Protein AF-A0A7X6K7X4-F1 (afdb_monomer)

Organism: NCBI:txid2724944

Solvent-accessible surface area (backbone atoms only — not comparable to full-atom values): 4302 Å² total; per-residue (Å²): 117,46,74,45,81,43,73,43,87,32,56,67,70,55,44,52,54,48,49,53,40,45,75,74,67,48,84,56,70,67,63,47,50,55,52,45,52,50,34,46,75,73,73,40,50,60,74,78,52,68,42,84,70,49,77,42,92,50,90,70,26,22,40,29,32,37,32,37,22,53,70,83,88,114

Structure (mmCIF, N/CA/C/O backbone):
data_AF-A0A7X6K7X4-F1
#
_entry.id   AF-A0A7X6K7X4-F1
#
loop_
_atom_site.group_PDB
_atom_site.id
_atom_site.type_symbol
_atom_site.label_atom_id
_atom_site.label_alt_id
_atom_site.label_comp_id
_atom_site.label_asym_id
_atom_site.label_entity_id
_atom_site.label_seq_id
_atom_site.pdbx_PDB_ins_code
_atom_site.Cartn_x
_atom_site.Cartn_y
_atom_site.Cartn_z
_atom_site.occupancy
_atom_site.B_iso_or_equiv
_atom_site.auth_seq_id
_atom_site.auth_comp_id
_atom_site.auth_asym_id
_atom_site.auth_atom_id
_atom_site.pdbx_PDB_model_num
ATOM 1 N N . MET A 1 1 ? -17.244 0.392 7.400 1.00 86.31 1 MET A N 1
ATOM 2 C CA . MET A 1 1 ? -15.917 0.356 6.751 1.00 86.31 1 MET A CA 1
ATOM 3 C C . MET A 1 1 ? -15.895 1.348 5.608 1.00 86.31 1 MET A C 1
ATOM 5 O O . MET A 1 1 ? -16.893 1.446 4.901 1.00 86.31 1 MET A O 1
ATOM 9 N N . ALA A 1 2 ? -14.796 2.076 5.442 1.00 91.81 2 ALA A N 1
ATOM 10 C CA . ALA A 1 2 ? -14.546 2.951 4.298 1.00 91.81 2 ALA A CA 1
ATOM 11 C C . ALA A 1 2 ? -13.203 2.600 3.647 1.00 91.81 2 ALA A C 1
ATOM 13 O O . ALA A 1 2 ? -12.373 1.935 4.260 1.00 91.81 2 ALA A O 1
ATOM 14 N N . LEU A 1 3 ? -12.991 3.041 2.407 1.00 94.88 3 LEU A N 1
ATOM 15 C CA . LEU A 1 3 ? -11.7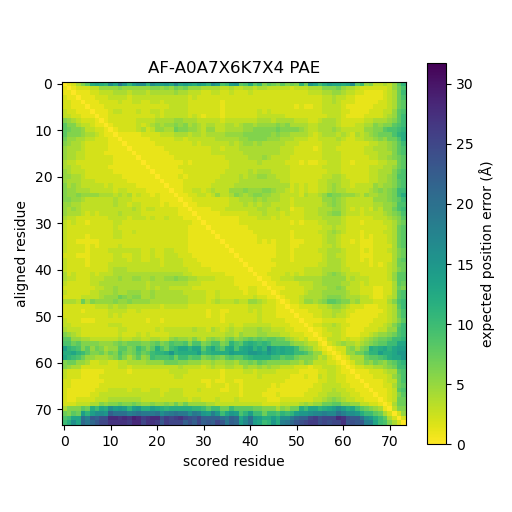06 2.909 1.723 1.00 94.88 3 LEU A CA 1
ATOM 16 C C . LEU A 1 3 ? -10.939 4.227 1.831 1.00 94.88 3 LEU A C 1
ATOM 18 O O . LEU A 1 3 ? -11.403 5.261 1.351 1.00 94.88 3 LEU A O 1
ATOM 22 N N . LEU A 1 4 ? -9.765 4.179 2.452 1.00 94.62 4 LEU A N 1
ATOM 23 C CA . LEU A 1 4 ? -8.815 5.281 2.505 1.00 94.62 4 LEU A CA 1
ATOM 24 C C . LEU A 1 4 ? -7.805 5.121 1.367 1.00 94.62 4 LEU A C 1
ATOM 26 O O . LEU A 1 4 ? -7.175 4.072 1.240 1.00 94.62 4 LEU A O 1
ATOM 30 N N . ARG A 1 5 ? -7.622 6.170 0.561 1.00 95.88 5 ARG A N 1
ATOM 31 C CA . ARG A 1 5 ? -6.587 6.186 -0.475 1.00 95.88 5 ARG A CA 1
ATOM 32 C C . ARG A 1 5 ? -5.240 6.609 0.101 1.00 95.88 5 ARG A C 1
ATOM 34 O O . ARG A 1 5 ? -5.119 7.677 0.708 1.00 95.88 5 ARG A O 1
ATOM 41 N N . VAL A 1 6 ? -4.229 5.790 -0.154 1.00 94.75 6 VAL A N 1
ATOM 42 C CA . VAL A 1 6 ? -2.827 6.049 0.167 1.00 94.75 6 VAL A CA 1
ATOM 43 C C . VAL A 1 6 ? -2.019 6.050 -1.124 1.00 94.75 6 VAL A C 1
ATOM 45 O O . VAL A 1 6 ? -2.227 5.218 -2.008 1.00 94.75 6 VAL A O 1
ATOM 48 N N . GLU A 1 7 ? -1.106 7.006 -1.232 1.00 94.44 7 GLU A N 1
ATOM 49 C CA . GLU A 1 7 ? -0.155 7.100 -2.332 1.00 94.44 7 GLU A CA 1
ATOM 50 C C . GLU A 1 7 ? 1.249 6.972 -1.750 1.00 94.44 7 GLU A C 1
ATOM 52 O O . GLU A 1 7 ? 1.579 7.678 -0.800 1.00 94.44 7 GLU A O 1
ATOM 57 N N . LEU A 1 8 ? 2.041 6.041 -2.281 1.00 93.06 8 LEU A N 1
ATOM 58 C CA . LEU A 1 8 ? 3.441 5.861 -1.904 1.00 93.06 8 LEU A CA 1
ATOM 59 C C . LEU A 1 8 ? 4.334 6.386 -3.023 1.00 93.06 8 LEU A C 1
ATOM 61 O O . LEU A 1 8 ? 4.127 6.035 -4.186 1.00 93.06 8 LEU A O 1
ATOM 65 N N . ASP A 1 9 ? 5.342 7.180 -2.680 1.00 91.31 9 ASP A N 1
ATOM 66 C CA . ASP A 1 9 ? 6.299 7.684 -3.662 1.00 91.31 9 ASP A CA 1
ATOM 67 C C . ASP A 1 9 ? 7.120 6.546 -4.276 1.00 91.31 9 ASP A C 1
ATOM 69 O O . ASP A 1 9 ? 7.590 5.628 -3.590 1.00 91.31 9 ASP A O 1
ATOM 73 N N . ALA A 1 10 ? 7.308 6.602 -5.594 1.00 88.44 10 ALA A N 1
ATOM 74 C CA . ALA A 1 10 ? 8.140 5.652 -6.310 1.00 88.44 10 ALA A CA 1
ATOM 75 C C . ALA A 1 10 ? 8.831 6.306 -7.510 1.00 88.44 10 ALA A C 1
ATOM 77 O O . ALA A 1 10 ? 8.252 7.084 -8.262 1.00 88.44 10 ALA A O 1
ATOM 78 N N . ASP A 1 11 ? 10.077 5.918 -7.770 1.00 89.25 11 ASP A N 1
ATOM 79 C CA . ASP A 1 11 ? 10.714 6.275 -9.034 1.00 89.25 11 ASP A CA 1
ATOM 80 C C . ASP A 1 11 ? 9.987 5.623 -10.211 1.00 89.25 11 ASP A C 1
ATOM 82 O O . ASP A 1 11 ? 9.423 4.531 -10.094 1.00 89.25 11 ASP A O 1
ATOM 86 N N . ARG A 1 12 ? 10.054 6.250 -11.389 1.00 88.62 12 ARG A N 1
ATOM 87 C CA . ARG A 1 12 ? 9.347 5.789 -12.595 1.00 88.62 12 ARG A CA 1
ATOM 88 C C . ARG A 1 12 ? 9.632 4.329 -12.950 1.00 88.62 12 ARG A C 1
ATOM 90 O O . ARG A 1 12 ? 8.704 3.585 -13.269 1.00 88.62 12 ARG A O 1
ATOM 97 N N . ASP A 1 13 ? 10.892 3.909 -12.875 1.00 91.69 13 ASP A N 1
ATOM 98 C CA . ASP A 1 13 ? 11.276 2.522 -13.153 1.00 91.69 13 ASP A CA 1
ATOM 99 C C . ASP A 1 13 ? 10.750 1.549 -12.097 1.00 91.69 13 ASP A C 1
ATOM 101 O O . ASP A 1 13 ? 10.294 0.456 -12.443 1.00 91.69 13 ASP A O 1
ATOM 105 N N . ARG A 1 14 ? 10.771 1.951 -10.820 1.00 91.38 14 ARG A N 1
ATOM 106 C CA . ARG A 1 14 ? 10.234 1.145 -9.719 1.00 91.38 14 ARG A CA 1
ATOM 107 C C . ARG A 1 14 ? 8.724 0.999 -9.848 1.00 91.38 14 ARG A C 1
ATOM 109 O O . ARG A 1 14 ? 8.234 -0.120 -9.752 1.00 91.38 14 ARG A O 1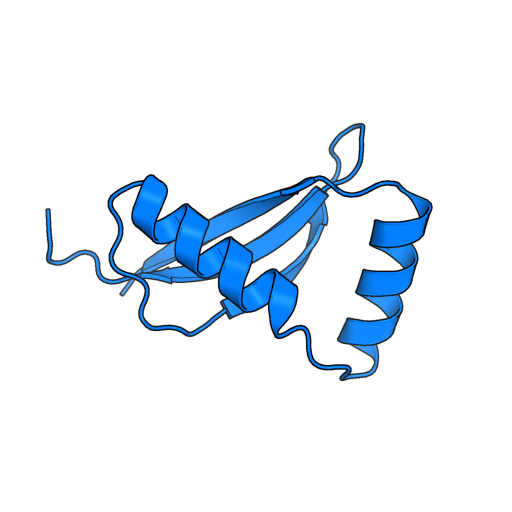
ATOM 116 N N . ALA A 1 15 ? 8.012 2.094 -10.111 1.00 92.88 15 ALA A N 1
ATOM 117 C CA . ALA A 1 15 ? 6.563 2.099 -10.255 1.00 92.88 15 ALA A CA 1
ATOM 118 C C . ALA A 1 15 ? 6.112 1.143 -11.367 1.00 92.88 15 ALA A C 1
ATOM 120 O O . ALA A 1 15 ? 5.253 0.300 -11.137 1.00 92.88 15 ALA A O 1
ATOM 121 N N . ARG A 1 16 ? 6.763 1.204 -12.539 1.00 93.94 16 ARG A N 1
ATOM 122 C CA . ARG A 1 16 ? 6.458 0.312 -13.666 1.00 93.94 16 ARG A CA 1
ATOM 123 C C . ARG A 1 16 ? 6.745 -1.158 -13.355 1.00 93.94 16 ARG A C 1
ATOM 125 O 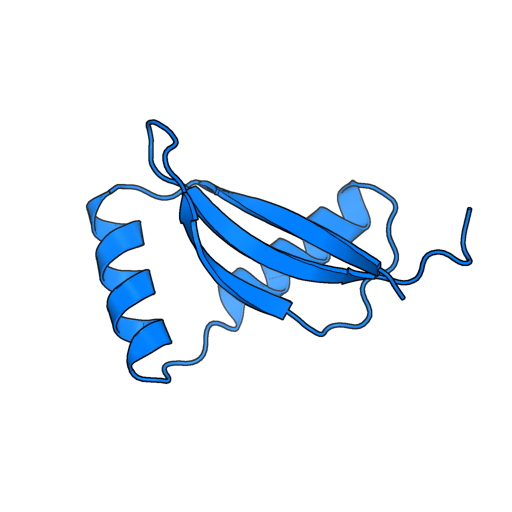O . ARG A 1 16 ? 5.931 -2.010 -13.681 1.00 93.94 16 ARG A O 1
ATOM 132 N N . ARG A 1 17 ? 7.899 -1.469 -12.749 1.00 94.50 17 ARG A N 1
ATOM 133 C CA . ARG A 1 17 ? 8.237 -2.857 -12.378 1.00 94.50 17 ARG A CA 1
ATOM 134 C C . ARG A 1 17 ? 7.274 -3.410 -11.334 1.00 94.50 17 ARG A C 1
ATOM 136 O O . ARG A 1 17 ? 6.906 -4.573 -11.406 1.00 94.50 17 ARG A O 1
ATOM 143 N N . PHE A 1 18 ? 6.891 -2.587 -10.365 1.00 95.31 18 PHE A N 1
ATOM 144 C CA . PHE A 1 18 ? 5.948 -2.982 -9.330 1.00 95.31 18 PHE A CA 1
ATOM 145 C C . PHE A 1 18 ? 4.559 -3.263 -9.914 1.00 95.31 18 PHE A C 1
ATOM 147 O O . PHE A 1 18 ? 3.984 -4.306 -9.624 1.00 95.31 18 PHE A O 1
ATOM 154 N N . ASP A 1 19 ? 4.054 -2.368 -10.764 1.00 95.25 19 ASP A N 1
ATOM 155 C CA . ASP A 1 19 ? 2.766 -2.529 -11.447 1.00 95.25 19 ASP A CA 1
ATOM 156 C C . ASP A 1 19 ? 2.713 -3.825 -12.268 1.00 95.25 19 ASP A C 1
ATOM 158 O O . ASP A 1 19 ? 1.771 -4.605 -12.129 1.00 95.25 19 ASP A O 1
ATOM 162 N N . ASP A 1 20 ? 3.771 -4.109 -13.036 1.00 96.00 20 ASP A N 1
ATOM 163 C CA . ASP A 1 20 ? 3.908 -5.357 -13.790 1.00 96.00 20 ASP A CA 1
ATOM 164 C C . ASP A 1 20 ? 3.864 -6.587 -12.868 1.00 96.00 20 ASP A C 1
ATOM 166 O O . ASP A 1 20 ? 3.051 -7.488 -13.075 1.00 96.00 20 ASP A O 1
ATOM 170 N N . LEU A 1 21 ? 4.660 -6.601 -11.795 1.00 95.25 21 LEU A N 1
ATOM 171 C CA . LEU A 1 21 ? 4.691 -7.710 -10.837 1.00 95.25 21 LEU A CA 1
ATOM 172 C C . LEU A 1 21 ? 3.317 -7.963 -10.201 1.00 95.25 21 LEU A C 1
ATOM 174 O O . LEU A 1 21 ? 2.846 -9.101 -10.184 1.00 95.25 21 LEU A O 1
ATOM 178 N N . VAL A 1 22 ? 2.659 -6.919 -9.693 1.00 94.50 22 VAL A N 1
ATOM 179 C CA . VAL A 1 22 ? 1.365 -7.063 -9.009 1.00 94.50 22 VAL A CA 1
ATOM 180 C C . VAL A 1 22 ? 0.261 -7.473 -9.982 1.00 94.50 22 VAL A C 1
ATOM 182 O O . VAL A 1 22 ? -0.581 -8.301 -9.632 1.00 94.50 22 VAL A O 1
ATOM 185 N N . THR A 1 23 ? 0.292 -6.975 -11.221 1.00 93.12 23 THR A N 1
ATOM 186 C CA . THR A 1 23 ? -0.661 -7.372 -12.271 1.00 93.12 23 THR A CA 1
ATOM 187 C C . THR A 1 23 ? -0.518 -8.851 -12.636 1.00 93.12 23 THR A C 1
ATOM 189 O O . THR A 1 23 ? -1.512 -9.515 -12.926 1.00 93.12 23 THR A O 1
ATOM 192 N N . HIS A 1 24 ? 0.693 -9.403 -12.528 1.00 95.69 24 HIS A N 1
ATOM 193 C CA . HIS A 1 24 ? 0.966 -10.833 -12.688 1.00 95.69 24 HIS A CA 1
ATOM 194 C C . HIS A 1 24 ? 0.742 -11.660 -11.405 1.00 95.69 24 HIS A C 1
ATOM 196 O O . HIS A 1 24 ? 1.090 -12.839 -11.360 1.00 95.69 24 HIS A O 1
ATOM 202 N N . GLY A 1 25 ? 0.142 -11.076 -10.362 1.00 94.00 25 GLY A N 1
ATOM 203 C CA . GLY A 1 25 ? -0.220 -11.780 -9.130 1.00 94.00 25 GLY A CA 1
ATOM 204 C C . GLY A 1 25 ? 0.890 -11.850 -8.081 1.00 94.00 25 GLY A C 1
ATOM 205 O O . GLY A 1 25 ? 0.757 -12.597 -7.110 1.00 94.00 25 GLY A O 1
ATOM 206 N N . ALA A 1 26 ? 1.979 -11.090 -8.238 1.00 95.75 26 ALA A N 1
ATOM 207 C CA . ALA A 1 26 ? 3.008 -11.022 -7.211 1.00 95.75 26 ALA A CA 1
ATOM 208 C C . ALA A 1 26 ? 2.465 -10.348 -5.933 1.00 95.75 26 ALA A C 1
ATOM 210 O O . ALA A 1 26 ? 1.783 -9.320 -6.005 1.00 95.75 26 ALA A O 1
ATOM 211 N N . PRO A 1 27 ? 2.782 -10.888 -4.745 1.00 93.69 27 PRO A N 1
ATOM 212 C CA . PRO A 1 27 ? 2.407 -10.265 -3.485 1.00 93.69 27 PRO A CA 1
ATOM 213 C C . PRO A 1 27 ? 3.270 -9.026 -3.198 1.00 93.69 27 PRO A C 1
ATOM 215 O O . PRO A 1 27 ? 4.431 -8.952 -3.594 1.00 93.69 27 PRO A O 1
ATOM 218 N N . PHE A 1 28 ? 2.725 -8.086 -2.425 1.00 94.62 28 PHE A N 1
ATOM 219 C CA . PHE A 1 28 ? 3.389 -6.834 -2.032 1.00 94.62 28 PHE A CA 1
ATOM 220 C C . PHE A 1 28 ? 3.349 -6.611 -0.504 1.00 94.62 28 PHE A C 1
ATOM 222 O O . PHE A 1 28 ? 2.744 -5.657 -0.017 1.00 94.62 28 PHE A O 1
ATOM 229 N N . PRO A 1 29 ? 3.948 -7.503 0.310 1.00 93.75 29 PRO A N 1
ATOM 230 C CA . PRO A 1 29 ? 3.833 -7.431 1.770 1.00 93.75 29 PRO A CA 1
ATOM 231 C C . PRO A 1 29 ? 4.426 -6.141 2.357 1.00 93.75 29 PRO A C 1
ATOM 233 O O . PRO A 1 29 ? 3.836 -5.569 3.26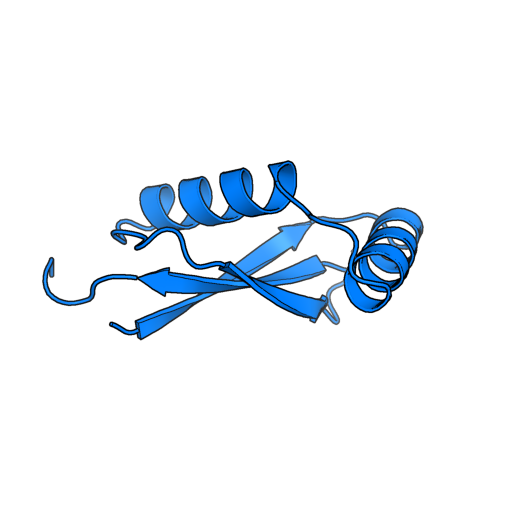6 1.00 93.75 29 PRO A O 1
ATOM 236 N N . LYS A 1 30 ? 5.532 -5.640 1.792 1.00 94.62 30 LYS A N 1
ATOM 237 C CA . LYS A 1 30 ? 6.189 -4.410 2.261 1.00 94.62 30 LYS A CA 1
ATOM 238 C C . LYS A 1 30 ? 5.321 -3.177 2.026 1.00 94.62 30 LYS A C 1
ATOM 240 O O . LYS A 1 30 ? 5.090 -2.394 2.937 1.00 94.62 30 LYS A O 1
ATOM 245 N N . GLU A 1 31 ? 4.800 -3.010 0.813 1.00 95.06 31 GLU A N 1
ATOM 246 C CA . GLU A 1 31 ? 3.911 -1.894 0.487 1.00 95.06 31 GLU A CA 1
ATOM 247 C C . GLU A 1 31 ? 2.597 -1.978 1.274 1.00 95.06 31 GLU A C 1
ATOM 249 O O . GLU A 1 31 ? 2.064 -0.951 1.684 1.00 95.06 31 GLU A O 1
ATOM 254 N N . ARG A 1 32 ? 2.100 -3.190 1.559 1.00 95.19 32 ARG A N 1
ATOM 255 C CA . ARG A 1 32 ? 0.939 -3.387 2.436 1.00 95.19 32 ARG A CA 1
ATOM 256 C C . ARG A 1 32 ? 1.188 -2.854 3.849 1.00 95.19 32 ARG A C 1
ATOM 258 O O . ARG A 1 32 ? 0.305 -2.191 4.385 1.00 95.19 32 ARG A O 1
ATOM 265 N N . GLU A 1 33 ? 2.344 -3.145 4.441 1.00 96.12 33 GLU A N 1
ATOM 266 C CA . GLU A 1 33 ? 2.720 -2.633 5.766 1.00 96.12 33 GLU A CA 1
ATOM 267 C C . GLU A 1 33 ? 2.799 -1.104 5.762 1.00 96.12 33 GLU A C 1
ATOM 269 O O . GLU A 1 33 ? 2.132 -0.467 6.572 1.00 96.12 33 GLU A O 1
ATOM 274 N N . LEU A 1 34 ? 3.485 -0.515 4.778 1.00 95.88 34 LEU A N 1
ATOM 275 C CA . LEU A 1 34 ? 3.598 0.942 4.639 1.00 95.88 34 LEU A CA 1
ATOM 276 C C . LEU A 1 34 ? 2.231 1.633 4.517 1.00 95.88 34 LEU A C 1
ATOM 278 O O . LEU A 1 34 ? 1.989 2.665 5.136 1.00 95.88 34 LEU A O 1
ATOM 282 N N . VAL A 1 35 ? 1.307 1.059 3.743 1.00 96.25 35 VAL A N 1
ATOM 283 C CA . VAL A 1 35 ? -0.054 1.600 3.595 1.00 96.25 35 VAL A CA 1
ATOM 284 C C . VAL A 1 35 ? -0.841 1.532 4.911 1.00 96.25 35 VAL A C 1
ATOM 286 O O . VAL A 1 35 ? -1.624 2.434 5.212 1.00 96.25 35 VAL A O 1
ATOM 289 N N . ILE A 1 36 ? -0.651 0.470 5.696 1.00 95.94 36 ILE A N 1
ATOM 290 C CA . ILE A 1 36 ? -1.282 0.306 7.012 1.00 95.94 36 ILE A CA 1
ATOM 291 C C . ILE A 1 36 ? -0.713 1.319 8.009 1.00 95.94 36 ILE A C 1
ATOM 293 O O . ILE A 1 36 ? -1.483 1.958 8.725 1.00 95.94 36 ILE A O 1
ATOM 297 N N . GLU A 1 37 ? 0.607 1.491 8.045 1.00 95.81 37 GLU A N 1
ATOM 298 C CA . GLU A 1 37 ? 1.275 2.485 8.891 1.00 95.81 37 GLU A CA 1
ATOM 299 C C . GLU A 1 37 ? 0.810 3.907 8.563 1.00 95.81 37 GLU A C 1
ATOM 301 O O . GLU A 1 37 ? 0.483 4.673 9.467 1.00 95.81 37 GLU A O 1
ATOM 306 N N . GLU A 1 38 ? 0.679 4.239 7.279 1.00 95.25 38 GLU A N 1
ATOM 307 C CA . GLU A 1 38 ? 0.166 5.537 6.840 1.00 95.25 38 GLU A CA 1
ATOM 308 C C . GLU A 1 38 ? -1.295 5.757 7.275 1.00 95.25 38 GLU A C 1
ATOM 310 O O . GLU A 1 38 ? -1.669 6.853 7.696 1.00 95.25 38 GLU A O 1
ATOM 315 N N . ALA A 1 39 ? -2.141 4.721 7.221 1.00 94.62 39 ALA A N 1
ATOM 316 C CA . ALA A 1 39 ? -3.513 4.810 7.722 1.00 94.62 39 ALA A CA 1
ATOM 317 C C . ALA A 1 39 ? -3.548 5.117 9.228 1.00 94.62 39 ALA A C 1
ATOM 319 O O . ALA A 1 39 ? -4.307 5.994 9.652 1.00 94.62 39 ALA A O 1
ATOM 320 N N . TRP A 1 40 ? -2.688 4.458 10.012 1.00 94.94 40 TRP A N 1
ATOM 321 C CA . TRP A 1 40 ? -2.515 4.746 11.436 1.00 94.94 40 TRP A CA 1
ATOM 322 C C . TRP A 1 40 ? -2.008 6.167 11.683 1.00 94.94 40 TRP A C 1
ATOM 324 O O . TRP A 1 40 ? -2.562 6.872 12.526 1.00 94.94 40 TRP A O 1
ATOM 334 N N . ALA A 1 41 ? -1.009 6.621 10.922 1.00 94.69 41 ALA A N 1
ATOM 335 C CA . ALA A 1 41 ? -0.455 7.970 11.028 1.00 94.69 41 ALA A CA 1
ATOM 336 C C . ALA A 1 41 ? -1.506 9.058 10.740 1.00 94.69 41 ALA A C 1
ATOM 338 O O . ALA A 1 41 ? -1.492 10.124 11.354 1.00 94.69 41 ALA A O 1
ATOM 339 N N . ARG A 1 42 ? -2.469 8.767 9.857 1.00 93.12 42 ARG A N 1
ATOM 340 C CA . ARG A 1 42 ? -3.622 9.632 9.556 1.00 93.12 42 ARG A CA 1
ATOM 341 C C . ARG A 1 42 ? -4.766 9.535 10.575 1.00 93.12 42 ARG A C 1
ATOM 343 O O . ARG A 1 42 ? -5.780 10.210 10.397 1.00 93.12 42 ARG A O 1
ATOM 350 N N . GLY A 1 43 ? -4.626 8.717 11.620 1.00 93.81 43 GLY A N 1
ATOM 351 C CA . GLY A 1 43 ? -5.623 8.538 12.679 1.00 93.81 43 GLY A CA 1
ATOM 352 C C . GLY A 1 43 ? -6.779 7.599 12.323 1.00 93.81 43 GLY A C 1
ATOM 353 O O . GLY A 1 43 ? -7.804 7.624 12.999 1.00 93.81 43 GLY A O 1
ATOM 354 N N . TYR A 1 44 ? -6.645 6.785 11.272 1.00 93.19 44 TYR A N 1
ATOM 355 C CA . TYR A 1 44 ? -7.630 5.762 10.916 1.00 93.19 44 TYR A CA 1
ATOM 356 C C . TYR A 1 44 ? -7.236 4.397 11.489 1.00 93.19 44 TYR A C 1
ATOM 358 O O . TYR A 1 44 ? -6.058 4.105 11.674 1.00 93.19 44 TYR A O 1
ATOM 366 N N . THR A 1 45 ? -8.224 3.529 11.720 1.00 94.75 45 THR A N 1
ATOM 367 C CA . THR A 1 45 ? -8.001 2.134 12.129 1.00 94.75 45 THR A CA 1
ATOM 368 C C . THR A 1 45 ? -8.102 1.208 10.910 1.00 94.75 45 THR A C 1
ATOM 370 O O . THR A 1 45 ? -9.213 0.909 10.468 1.00 94.75 45 THR A O 1
ATOM 373 N N . PRO A 1 46 ? -6.983 0.756 10.315 1.00 94.31 46 PRO A N 1
ATOM 374 C CA . PRO A 1 46 ? -6.997 -0.171 9.188 1.00 94.31 46 PRO A CA 1
ATOM 375 C C . PRO A 1 46 ? -7.449 -1.577 9.602 1.00 94.31 46 PRO A C 1
ATOM 377 O O . PRO A 1 46 ? -7.019 -2.127 10.609 1.00 94.31 46 PRO A O 1
ATOM 380 N N . THR A 1 47 ? -8.261 -2.206 8.756 1.00 93.50 47 THR A N 1
ATOM 381 C CA . THR A 1 47 ? -8.710 -3.609 8.895 1.00 93.50 47 THR A CA 1
ATOM 382 C C . THR A 1 47 ? -7.671 -4.623 8.405 1.00 93.50 47 THR A C 1
ATOM 384 O O . THR A 1 47 ? -7.854 -5.834 8.517 1.00 93.50 47 THR A O 1
ATOM 387 N N . GLY A 1 48 ? -6.593 -4.130 7.790 1.00 89.50 48 GLY A N 1
ATOM 388 C CA . GLY A 1 48 ? -5.543 -4.931 7.175 1.00 89.50 48 GLY A CA 1
ATOM 389 C C . GLY A 1 48 ? -5.801 -5.320 5.717 1.00 89.50 48 GLY A C 1
ATOM 390 O O . GLY A 1 48 ? -4.890 -5.871 5.095 1.00 89.50 48 GLY A O 1
ATOM 391 N N . LYS A 1 49 ? -6.977 -5.040 5.133 1.00 94.50 49 LYS A N 1
ATOM 392 C CA . LYS A 1 49 ? -7.202 -5.239 3.689 1.00 94.50 49 LYS A CA 1
ATOM 393 C C . LYS A 1 49 ? -6.647 -4.059 2.897 1.00 94.50 49 LYS A C 1
ATOM 395 O O . LYS A 1 49 ? -7.065 -2.923 3.111 1.00 94.50 49 LYS A O 1
ATOM 400 N N . VAL A 1 50 ? -5.737 -4.350 1.971 1.00 96.19 50 VAL A N 1
ATOM 401 C CA . VAL A 1 50 ? -5.096 -3.368 1.089 1.00 96.19 50 VAL A CA 1
ATOM 402 C C . VAL A 1 50 ? -5.239 -3.828 -0.356 1.00 96.19 50 VAL A C 1
ATOM 404 O O . VAL A 1 50 ? -4.994 -4.993 -0.668 1.00 96.19 50 VAL A O 1
ATOM 407 N N . PHE A 1 51 ? -5.611 -2.905 -1.234 1.00 95.50 51 PHE A N 1
ATOM 408 C CA . PHE A 1 51 ? -5.828 -3.136 -2.654 1.00 95.50 51 PHE A CA 1
ATOM 409 C C . PHE A 1 51 ? -4.916 -2.226 -3.462 1.00 95.50 51 PHE A C 1
ATOM 411 O O . PHE A 1 51 ? -4.968 -1.005 -3.317 1.00 95.50 51 PHE A O 1
ATOM 418 N N . TYR A 1 52 ? -4.110 -2.807 -4.344 1.00 96.00 52 TYR A N 1
ATOM 419 C CA . TYR A 1 52 ? -3.359 -2.024 -5.316 1.00 96.00 52 TYR A CA 1
ATOM 420 C C . TYR A 1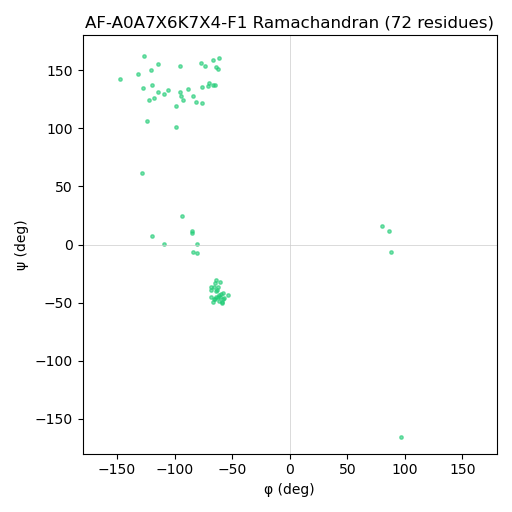 52 ? -4.300 -1.451 -6.385 1.00 96.00 52 TYR A C 1
ATOM 422 O O . TYR A 1 52 ? -5.203 -2.139 -6.864 1.00 96.00 52 TYR A O 1
ATOM 430 N N . ARG A 1 53 ? -4.117 -0.175 -6.735 1.00 95.62 53 ARG A N 1
ATOM 431 C CA . ARG A 1 53 ? -4.961 0.578 -7.682 1.00 95.62 53 ARG A CA 1
ATOM 432 C C . ARG A 1 53 ? -4.192 1.086 -8.904 1.00 95.62 53 ARG A C 1
ATOM 434 O O . ARG A 1 53 ? -4.766 1.839 -9.690 1.00 95.62 53 ARG A O 1
ATOM 441 N N . GLY A 1 54 ? -2.935 0.681 -9.067 1.00 94.94 54 GLY A N 1
ATOM 442 C CA . GLY A 1 54 ? -2.084 1.079 -10.187 1.00 94.94 54 GLY A CA 1
ATOM 443 C C . GLY A 1 54 ? -1.158 2.252 -9.867 1.00 94.94 54 GLY A C 1
ATOM 444 O O . GLY A 1 54 ? -0.954 2.638 -8.711 1.00 94.94 54 GLY A O 1
ATOM 445 N N . ILE A 1 55 ? -0.593 2.832 -10.921 1.00 94.69 55 ILE A N 1
ATOM 446 C CA . ILE A 1 55 ? 0.328 3.968 -10.844 1.00 94.69 55 ILE A CA 1
ATOM 447 C C . ILE A 1 55 ? -0.455 5.293 -10.872 1.00 94.69 55 ILE A C 1
ATOM 449 O O . ILE A 1 55 ? -1.369 5.503 -11.673 1.00 94.69 55 ILE A O 1
ATOM 453 N N . GLY A 1 56 ? -0.102 6.210 -9.978 1.00 89.44 56 GLY A N 1
ATOM 454 C CA . GLY A 1 56 ? -0.584 7.580 -9.947 1.00 89.44 56 GLY A CA 1
ATOM 455 C C . GLY A 1 56 ? 0.076 8.478 -10.988 1.00 89.44 56 GLY A C 1
ATOM 456 O O . GLY A 1 56 ? 1.184 8.231 -11.446 1.00 89.44 56 GLY A O 1
ATOM 457 N N . GLN A 1 57 ? -0.616 9.557 -11.357 1.00 82.38 57 GLN A N 1
ATOM 458 C CA . GLN A 1 57 ? -0.148 10.505 -12.376 1.00 82.38 57 GLN A CA 1
ATOM 459 C C . GLN A 1 57 ? 0.790 11.594 -11.818 1.00 82.38 57 GLN A C 1
ATOM 461 O O . GLN A 1 57 ? 1.059 12.572 -12.510 1.00 82.38 57 GLN A O 1
ATOM 466 N N . GLY A 1 58 ? 1.266 11.456 -10.575 1.00 75.56 58 GLY A N 1
ATOM 467 C CA . GLY A 1 58 ? 2.217 12.394 -9.975 1.00 75.56 58 GLY A CA 1
ATOM 468 C C . GLY A 1 58 ? 3.551 12.461 -10.730 1.00 75.56 58 GLY A C 1
ATOM 469 O O . GLY A 1 58 ? 3.907 11.553 -11.486 1.00 75.56 58 GLY A O 1
ATOM 470 N N . GLN A 1 59 ? 4.304 13.542 -10.514 1.00 78.50 59 GLN A N 1
ATOM 471 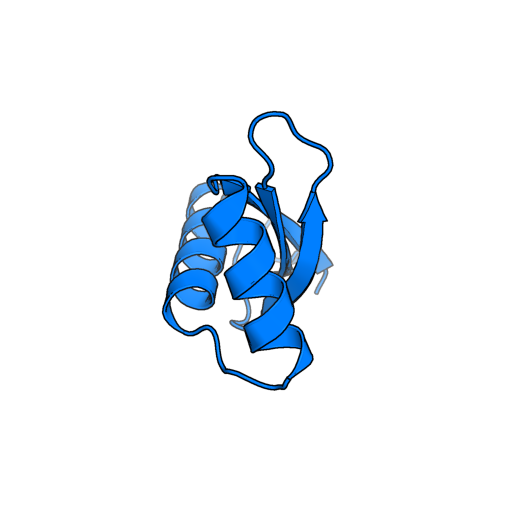C CA . GLN A 1 59 ? 5.72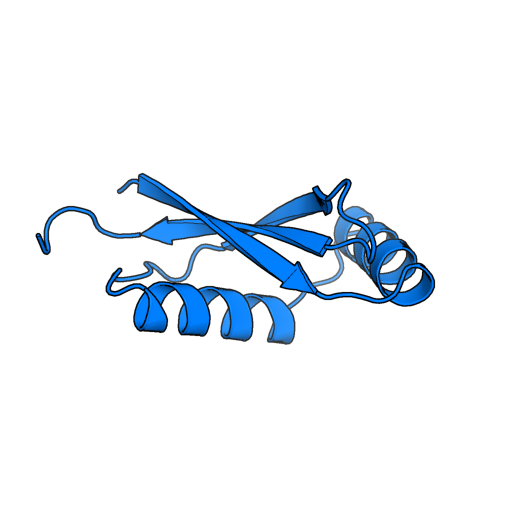0 13.643 -10.880 1.00 78.50 59 GLN A CA 1
ATOM 472 C C . GLN A 1 59 ? 6.530 13.993 -9.621 1.00 78.50 59 GLN A C 1
ATOM 474 O O . GLN A 1 59 ? 6.449 15.138 -9.175 1.00 78.50 59 GLN A O 1
ATOM 479 N N . PRO A 1 60 ? 7.297 13.044 -9.045 1.00 79.31 60 PRO A N 1
ATOM 480 C CA . PRO A 1 60 ? 7.487 11.652 -9.483 1.00 79.31 60 PRO A CA 1
ATOM 481 C C . PRO A 1 60 ? 6.206 10.794 -9.369 1.00 79.31 60 PRO A C 1
ATOM 483 O O . PRO A 1 60 ? 5.278 11.173 -8.654 1.00 79.31 60 PRO A O 1
ATOM 486 N N . PRO A 1 61 ? 6.106 9.675 -10.116 1.00 88.25 61 PRO A N 1
ATOM 487 C CA . PRO A 1 61 ? 4.930 8.810 -10.066 1.00 88.25 61 PRO A CA 1
ATOM 488 C C . PRO A 1 61 ? 4.731 8.206 -8.673 1.00 88.25 61 PRO A C 1
ATOM 490 O O . PRO A 1 61 ? 5.677 7.956 -7.936 1.00 88.25 61 PRO A O 1
ATOM 493 N N . THR A 1 62 ? 3.480 7.925 -8.324 1.00 93.31 62 THR A N 1
ATOM 494 C CA . THR A 1 62 ? 3.125 7.298 -7.045 1.00 93.31 62 THR A CA 1
ATOM 495 C C . THR A 1 62 ? 2.538 5.911 -7.278 1.00 93.31 62 THR A C 1
ATOM 497 O O . THR A 1 62 ? 2.001 5.616 -8.344 1.00 93.31 62 THR A O 1
ATOM 500 N N . LEU A 1 63 ? 2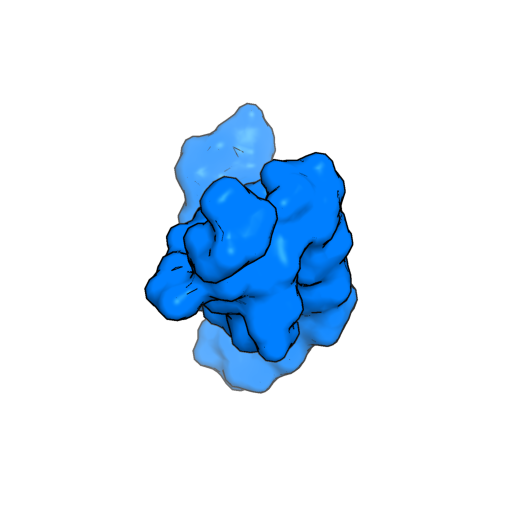.629 5.024 -6.297 1.00 94.81 63 LEU A N 1
ATOM 501 C CA . LEU A 1 63 ? 1.867 3.780 -6.257 1.00 94.81 63 LEU A CA 1
ATOM 502 C C . LEU A 1 63 ? 0.582 4.030 -5.471 1.00 94.81 63 LEU A C 1
ATOM 504 O O . LEU A 1 63 ? 0.633 4.479 -4.327 1.00 94.81 63 LEU A O 1
ATOM 508 N N . LYS A 1 64 ? -0.572 3.752 -6.082 1.00 96.00 64 LYS A N 1
ATOM 509 C CA . LYS A 1 64 ? -1.881 3.991 -5.471 1.00 96.00 64 LYS A CA 1
ATOM 510 C C . LYS A 1 64 ? -2.401 2.736 -4.795 1.00 96.00 64 LYS A C 1
ATOM 512 O O . LYS A 1 64 ? -2.482 1.675 -5.415 1.00 96.00 64 LYS A O 1
ATOM 517 N N . PHE A 1 65 ? -2.847 2.893 -3.558 1.00 96.88 65 PHE A N 1
ATOM 518 C CA . PHE A 1 65 ? -3.464 1.836 -2.777 1.00 96.88 65 PHE A CA 1
ATOM 519 C C . PHE A 1 65 ? -4.756 2.325 -2.132 1.00 96.88 65 PHE A C 1
ATOM 521 O O . PHE A 1 65 ? -4.870 3.486 -1.741 1.00 96.88 65 PHE A O 1
ATOM 528 N N . ASP A 1 66 ? -5.712 1.415 -1.994 1.00 97.00 66 ASP A N 1
ATOM 529 C CA . ASP A 1 66 ? -6.867 1.595 -1.123 1.00 97.00 66 ASP A CA 1
ATOM 530 C C . ASP A 1 66 ? -6.719 0.665 0.077 1.00 97.00 66 ASP A C 1
ATOM 532 O O . ASP A 1 66 ? -6.487 -0.531 -0.090 1.00 97.00 66 ASP A O 1
ATOM 536 N N . VAL A 1 67 ? -6.874 1.200 1.282 1.00 96.56 67 VAL A N 1
ATOM 537 C CA . VAL A 1 67 ? -6.915 0.422 2.523 1.00 96.56 67 VAL A CA 1
ATOM 538 C C . VAL A 1 67 ? -8.288 0.539 3.159 1.00 96.56 67 VAL A C 1
ATOM 540 O O . VAL A 1 67 ? -8.846 1.628 3.277 1.00 96.56 67 VAL A O 1
ATOM 543 N N . GLU A 1 68 ? -8.860 -0.599 3.542 1.00 96.19 68 GLU A N 1
ATOM 544 C CA . GLU A 1 68 ? -10.136 -0.631 4.252 1.00 96.19 68 GLU A CA 1
ATOM 545 C C . GLU A 1 68 ? -9.912 -0.228 5.713 1.00 96.19 68 GLU A C 1
ATOM 547 O O . GLU A 1 68 ? -9.141 -0.874 6.428 1.00 96.19 68 GLU A O 1
ATOM 5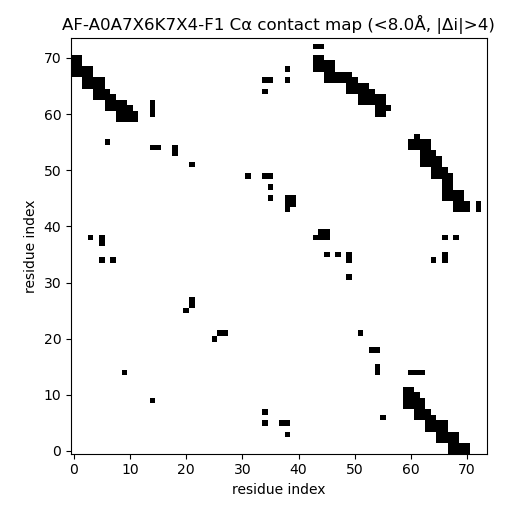52 N N . VAL A 1 69 ? -10.597 0.827 6.148 1.00 95.19 69 VAL A N 1
ATOM 553 C CA . VAL A 1 69 ? -10.522 1.400 7.494 1.00 95.19 69 VAL A CA 1
ATOM 554 C C . VAL A 1 69 ? -11.882 1.386 8.190 1.00 95.19 69 VAL A C 1
ATOM 556 O O . VAL A 1 69 ? -12.942 1.485 7.556 1.00 95.19 69 VAL A O 1
ATOM 559 N N . ASP A 1 70 ? -11.849 1.287 9.514 1.00 92.44 70 ASP A N 1
ATOM 560 C CA . ASP A 1 70 ? -13.003 1.499 10.377 1.00 92.44 70 ASP A CA 1
ATOM 561 C C . ASP A 1 70 ? -13.294 3.006 10.507 1.00 92.44 70 ASP A C 1
ATOM 563 O O . ASP A 1 70 ? -12.384 3.822 10.650 1.00 92.44 70 ASP A O 1
ATOM 567 N N . ILE A 1 71 ? -14.572 3.378 10.399 1.00 81.38 71 ILE A N 1
ATOM 568 C CA . ILE A 1 71 ? -15.045 4.776 10.472 1.00 81.38 71 ILE A CA 1
ATOM 569 C C . ILE A 1 71 ? -15.823 5.069 11.757 1.00 81.38 71 ILE A C 1
ATOM 571 O O . ILE A 1 71 ? -16.312 6.177 11.942 1.00 81.38 71 ILE A O 1
ATOM 575 N N . THR A 1 72 ? -15.961 4.073 12.625 1.00 67.94 72 THR A N 1
ATOM 576 C CA . THR A 1 72 ? -16.725 4.122 13.874 1.00 67.94 72 THR A CA 1
ATOM 577 C C . THR A 1 72 ? -15.905 4.718 15.023 1.00 67.94 72 THR A C 1
ATOM 579 O O . THR A 1 72 ? -16.450 4.964 16.092 1.00 67.94 72 THR A O 1
ATOM 582 N N . SER A 1 73 ? -14.610 4.980 14.815 1.00 56.31 73 SER A N 1
ATOM 583 C CA . SER A 1 73 ? -13.689 5.545 15.814 1.00 56.31 73 SER A CA 1
ATOM 584 C C . SER A 1 73 ? -13.550 7.076 15.774 1.00 56.31 73 SER A C 1
ATOM 586 O O . SER A 1 73 ? -12.517 7.588 16.202 1.00 56.31 73 SER A O 1
ATOM 588 N N . ARG A 1 74 ? -14.542 7.817 15.258 1.00 51.59 74 ARG A N 1
ATOM 589 C CA . ARG A 1 74 ? -14.499 9.289 15.197 1.00 51.59 74 ARG A CA 1
ATOM 590 C C . ARG A 1 74 ? -15.558 9.957 16.059 1.00 51.59 74 ARG A C 1
ATOM 592 O O . ARG A 1 74 ? -16.708 9.470 16.043 1.00 51.59 74 ARG A O 1
#

Nearest PDB structures (foldseek):
  7a46-assembly1_A  TM=3.644E-01  e=2.960E-01  Escherichia coli
  8tdm-assembly1_A  TM=4.367E-01  e=4.242E+00  Arabidopsis thaliana
  8tdl-assembly1_A  TM=3.527E-01  e=4.513E+00  Arabidopsis thaliana

Sequence (74 aa):
MALLRVELDADRDRARRFDDLVTHGAPFPKERELVIEEAWARGYTPTGKVFYRGIGQGQPPTLKFDVEVDITSR

Mean predicted aligned error: 3.91 Å

Secondary structure (DSSP, 8-state):
-EEEEEEEE--HHHHHHHHHHHHTT---HHHHHHHHHHHHHTT-EEEEEEEEEEE-S-SS-EEEEEEEEE-S--

Foldseek 3Di:
DDKDKDWAFDAPVRQVVVQVCVVVPHDDVPVLVVVCVVCVVVVWAFPSDKDWDGWDPDVVIITMMITDTDPPPD

Radius of gyration: 12.47 Å; Cα contacts (8 Å, |Δi|>4): 124; chains: 1; bounding box: 28×25×30 Å

pLDDT: mean 91.59, std 8.14, range [51.59, 97.0]